Protein AF-A0A0J9WD09-F1 (afdb_monomer_lite)

pLDDT: mean 74.15, std 16.3, range [32.62, 97.31]

Radius of gyration: 21.55 Å; chains: 1; bounding box: 46×48×51 Å

Foldseek 3Di:
DDDDDPPDPPDQDPFAFPVCVVVVHHFPNDPPATPVCVVVVHDTHGDDPVNCCPPPVNPPPPVVPDDDPCVVCVPPPDPPVVVVVVVVCCVPPPCVVPDDPPPDDD

Sequence (106 aa):
MASPIRSKARLRTQTGCLKCRKRRKKCDEVKPQCKGCIRNGLECTWPTAADLIADPRRAPLSWKSQPSLHEVLSGLSLQHADYVALLSHFVDSICPRIIRRECRPE

Organism: Fusarium oxysporum f. sp. lycopersici (strain 4287 / CBS 123668 / FGSC 9935 / NRRL 34936) (NCBI:txid426428)

InterPro domains:
  IPR001138 Zn(2)Cys(6) fungal-type DNA-binding domain [PF00172] (15-47)
  IPR001138 Zn(2)Cys(6) fungal-type DNA-binding domain [PS00463] (16-44)
  IPR001138 Zn(2)Cys(6) fungal-type DNA-binding domain [PS50048] (16-46)
  IPR001138 Zn(2)Cys(6) fungal-type DNA-binding domain [SM00066] (11-55)
  IPR001138 Zn(2)Cys(6) fungal-type DNA-binding domain [cd00067] (12-47)
  IPR036864 Zn(2)-C6 fungal-type DNA-binding domain superfamily [G3DSA:4.10.240.10] (8-74)
  IPR036864 Zn(2)-C6 fungal-type DNA-binding domain superfamily [SSF57701] (7-49)

Secondary structure (DSSP, 8-state):
---------PPPPTTS-HHHHHTTPPP---SSS-HHHHHTT---PPPPHHHHHH-TTTS---GGGSPPHHHHHTTS-S-HHHHHHHHHHIIIIIHHHHS-S-----

Structure (mmCIF, N/CA/C/O backbone):
data_AF-A0A0J9WD09-F1
#
_entry.id   AF-A0A0J9WD09-F1
#
loop_
_atom_site.group_PDB
_atom_site.id
_atom_site.type_symbol
_atom_site.label_atom_id
_atom_site.label_alt_id
_atom_site.label_comp_id
_atom_site.label_asym_id
_atom_site.label_entity_id
_atom_site.label_seq_id
_atom_site.pdbx_PDB_ins_code
_atom_site.Cartn_x
_atom_site.Cartn_y
_atom_site.Cartn_z
_atom_site.occupancy
_atom_site.B_iso_or_equiv
_atom_site.auth_seq_id
_atom_site.auth_comp_id
_atom_site.auth_asym_id
_atom_site.auth_atom_id
_atom_site.pdbx_PDB_model_num
ATOM 1 N N . MET A 1 1 ? -0.326 -38.531 7.398 1.00 40.78 1 MET A N 1
ATOM 2 C CA . MET A 1 1 ? 0.293 -37.272 7.868 1.00 40.78 1 MET A CA 1
ATOM 3 C C . MET A 1 1 ? 0.460 -36.357 6.661 1.00 40.78 1 MET A C 1
ATOM 5 O O . MET A 1 1 ? 1.342 -36.605 5.852 1.00 40.78 1 MET A O 1
ATOM 9 N N . ALA A 1 2 ? -0.453 -35.406 6.445 1.00 46.69 2 ALA A N 1
ATOM 10 C CA . ALA A 1 2 ? -0.426 -34.547 5.258 1.00 46.69 2 ALA A CA 1
ATOM 11 C C . ALA A 1 2 ? 0.589 -33.407 5.451 1.00 46.69 2 ALA A C 1
ATOM 13 O O . ALA A 1 2 ? 0.410 -32.550 6.315 1.00 46.69 2 ALA A O 1
ATOM 14 N N . SER A 1 3 ? 1.664 -33.426 4.663 1.00 55.28 3 SER A N 1
ATOM 15 C CA . SER A 1 3 ? 2.666 -32.357 4.589 1.00 55.28 3 SER A CA 1
ATOM 16 C C . SER A 1 3 ? 2.024 -31.015 4.206 1.00 55.28 3 SER A C 1
ATOM 18 O O . SER A 1 3 ? 1.116 -30.995 3.371 1.00 55.28 3 SER A O 1
ATOM 20 N N . PRO A 1 4 ? 2.485 -29.873 4.752 1.00 57.94 4 PRO A N 1
ATOM 21 C CA . PRO A 1 4 ? 1.910 -28.581 4.415 1.00 57.94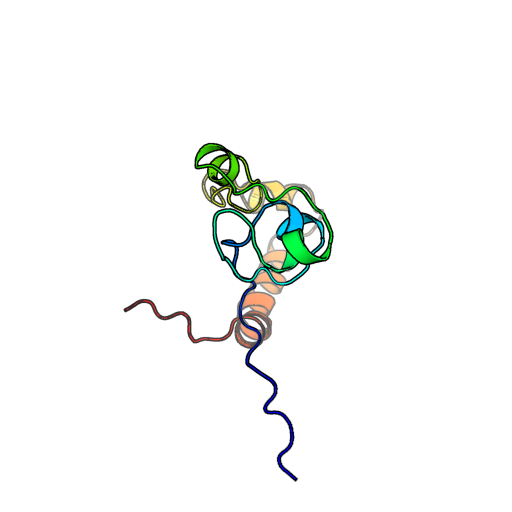 4 PRO A CA 1
ATOM 22 C C . PRO A 1 4 ? 2.258 -28.240 2.964 1.00 57.94 4 PRO A C 1
ATOM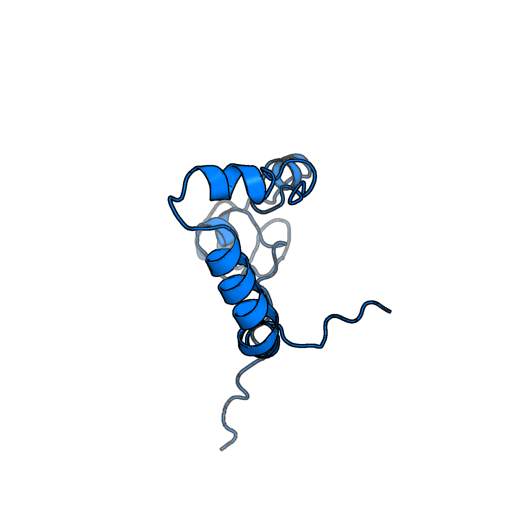 24 O O . PRO A 1 4 ? 3.427 -28.076 2.609 1.00 57.94 4 PRO A O 1
ATOM 27 N N . ILE A 1 5 ? 1.230 -28.126 2.122 1.00 60.28 5 ILE A N 1
ATOM 28 C CA . ILE A 1 5 ? 1.352 -27.619 0.755 1.00 60.28 5 ILE A CA 1
ATOM 29 C C . ILE A 1 5 ? 1.984 -26.231 0.858 1.00 60.28 5 ILE A C 1
ATOM 31 O O . ILE A 1 5 ? 1.390 -25.303 1.409 1.00 60.28 5 ILE A O 1
ATOM 35 N N . ARG A 1 6 ? 3.220 -26.098 0.367 1.00 62.72 6 ARG A N 1
ATOM 36 C CA . ARG A 1 6 ? 3.962 -24.835 0.350 1.00 62.72 6 ARG A CA 1
ATOM 37 C C . ARG A 1 6 ? 3.144 -23.842 -0.477 1.00 62.72 6 ARG A C 1
ATOM 39 O O . ARG A 1 6 ? 3.132 -23.912 -1.704 1.00 62.72 6 ARG A O 1
ATOM 46 N N . SER A 1 7 ? 2.399 -22.963 0.193 1.00 66.56 7 SER A N 1
ATOM 47 C CA . SER A 1 7 ? 1.496 -22.026 -0.473 1.00 66.56 7 SER A CA 1
ATOM 48 C C . SER A 1 7 ? 2.294 -21.183 -1.463 1.00 66.56 7 SER A C 1
ATOM 50 O O . SER A 1 7 ? 3.295 -20.573 -1.071 1.00 66.56 7 SER A O 1
ATOM 52 N N . LYS A 1 8 ? 1.850 -21.155 -2.727 1.00 66.44 8 LYS A N 1
ATOM 53 C CA . LYS A 1 8 ? 2.380 -20.283 -3.787 1.00 66.44 8 LYS A CA 1
ATOM 54 C C . LYS A 1 8 ? 2.598 -18.898 -3.181 1.00 66.44 8 LYS A C 1
ATOM 56 O O . LYS A 1 8 ? 1.674 -18.365 -2.569 1.00 66.44 8 LYS A O 1
ATOM 61 N N . ALA A 1 9 ? 3.826 -18.379 -3.257 1.00 56.78 9 ALA A N 1
ATOM 62 C CA . ALA A 1 9 ? 4.203 -17.122 -2.619 1.00 56.78 9 ALA A CA 1
ATOM 63 C C . ALA A 1 9 ? 3.279 -16.008 -3.126 1.00 56.78 9 ALA A C 1
ATOM 65 O O . ALA A 1 9 ? 3.459 -15.479 -4.221 1.00 56.78 9 ALA A O 1
ATOM 66 N N . ARG A 1 10 ? 2.227 -15.712 -2.358 1.00 61.53 10 ARG A N 1
ATOM 67 C CA . ARG A 1 10 ? 1.265 -14.679 -2.712 1.00 61.53 10 ARG A CA 1
ATOM 68 C C . ARG A 1 10 ? 1.988 -13.357 -2.545 1.00 61.53 10 ARG A C 1
ATOM 70 O O . ARG A 1 10 ? 2.544 -13.095 -1.474 1.00 61.53 10 ARG A O 1
ATOM 77 N N . LEU A 1 11 ? 1.983 -12.545 -3.600 1.00 66.25 11 LEU A N 1
ATOM 78 C CA . LEU A 1 11 ? 2.460 -11.174 -3.515 1.00 66.25 11 LEU A CA 1
ATOM 79 C C . LEU A 1 11 ? 1.792 -10.520 -2.308 1.00 66.25 11 LEU A C 1
ATOM 81 O O . LEU A 1 11 ? 0.584 -10.649 -2.082 1.00 66.25 11 LEU A O 1
ATOM 85 N N . ARG A 1 12 ? 2.620 -9.906 -1.470 1.00 67.12 12 ARG A N 1
ATOM 86 C CA . ARG A 1 12 ? 2.176 -9.329 -0.210 1.00 67.12 12 ARG A CA 1
ATOM 87 C C . ARG A 1 12 ? 1.110 -8.277 -0.510 1.00 67.12 12 ARG A C 1
ATOM 89 O O . ARG A 1 12 ? 1.389 -7.327 -1.239 1.00 67.12 12 ARG A O 1
ATOM 96 N N . THR A 1 13 ? -0.089 -8.439 0.052 1.00 68.19 13 THR A N 1
ATOM 97 C CA . THR A 1 13 ? -1.171 -7.473 -0.155 1.00 68.19 13 THR A CA 1
ATOM 98 C C . THR A 1 13 ? -0.728 -6.103 0.359 1.00 68.19 13 THR A C 1
ATOM 100 O O . THR A 1 13 ? -0.281 -5.946 1.500 1.00 68.19 13 THR A O 1
ATOM 103 N N . GLN A 1 14 ? -0.798 -5.101 -0.519 1.00 74.00 14 GLN A N 1
ATOM 104 C CA . GLN A 1 14 ? -0.482 -3.708 -0.199 1.00 74.00 14 GLN A CA 1
ATOM 105 C C . GLN A 1 14 ? -1.724 -2.946 0.289 1.00 74.00 14 GLN A C 1
ATOM 107 O O . GLN A 1 14 ? -1.830 -1.742 0.071 1.00 74.00 14 GLN A O 1
ATOM 112 N N . THR A 1 15 ? -2.691 -3.630 0.900 1.00 86.62 15 THR A N 1
ATOM 113 C CA . THR A 1 15 ? -3.951 -3.066 1.419 1.00 86.62 15 THR A CA 1
ATOM 114 C C . THR A 1 15 ? -3.950 -2.942 2.943 1.00 86.62 15 THR A C 1
ATOM 116 O O . THR A 1 15 ? -4.732 -2.172 3.487 1.00 86.62 15 THR A O 1
ATOM 119 N N . GLY A 1 16 ? -3.013 -3.590 3.646 1.00 92.06 16 GLY A N 1
ATOM 120 C CA . GLY A 1 16 ? -2.903 -3.515 5.109 1.00 92.06 16 GLY A CA 1
ATOM 121 C C . GLY A 1 16 ? -2.635 -2.108 5.665 1.00 92.06 16 GLY A C 1
ATOM 122 O O . GLY A 1 16 ? -2.187 -1.222 4.939 1.00 92.06 16 GLY A O 1
ATOM 123 N N . CYS A 1 17 ? -2.848 -1.901 6.965 1.00 94.19 17 CYS A N 1
ATOM 124 C CA . CYS A 1 17 ? -2.598 -0.612 7.621 1.00 94.19 17 CYS A CA 1
ATOM 125 C C . CYS A 1 17 ? -1.103 -0.215 7.617 1.00 94.19 17 CYS A C 1
ATOM 127 O O . CYS A 1 17 ? -0.208 -1.067 7.513 1.00 94.19 17 CYS A O 1
ATOM 129 N N . LEU A 1 18 ? -0.816 1.082 7.772 1.00 93.00 18 LEU A N 1
ATOM 130 C CA . LEU A 1 18 ? 0.535 1.656 7.709 1.00 93.00 18 LEU A CA 1
ATOM 131 C C . LEU A 1 18 ? 1.481 1.038 8.748 1.00 93.00 18 LEU A C 1
ATOM 133 O O . LEU A 1 18 ? 2.629 0.710 8.439 1.00 93.00 18 LEU A O 1
ATOM 137 N N . LYS A 1 19 ? 0.994 0.783 9.969 1.00 94.69 19 LYS A N 1
ATOM 138 C CA . LYS A 1 19 ? 1.810 0.188 11.037 1.00 94.69 19 LYS A CA 1
ATOM 139 C C . LYS A 1 19 ? 2.194 -1.264 10.728 1.00 94.69 19 LYS A C 1
ATOM 141 O O . LYS A 1 19 ? 3.357 -1.637 10.891 1.00 94.69 19 LYS A O 1
ATOM 146 N N . CYS A 1 20 ? 1.263 -2.081 10.226 1.00 94.06 20 CYS A N 1
ATOM 147 C CA . CYS A 1 20 ? 1.557 -3.458 9.814 1.00 94.06 20 CYS A CA 1
ATOM 148 C C . CYS A 1 20 ? 2.548 -3.510 8.642 1.00 94.06 20 CYS A C 1
ATOM 150 O O . CYS A 1 20 ? 3.441 -4.365 8.644 1.00 94.06 20 CYS A O 1
ATOM 152 N N . ARG A 1 21 ? 2.438 -2.576 7.680 1.00 90.50 21 ARG A N 1
ATOM 153 C CA . ARG A 1 21 ? 3.417 -2.417 6.589 1.00 90.50 21 ARG A CA 1
ATOM 154 C C . ARG A 1 21 ? 4.802 -2.087 7.135 1.00 90.50 21 ARG A C 1
ATOM 156 O O . ARG A 1 21 ? 5.741 -2.829 6.854 1.00 90.50 21 ARG A O 1
ATOM 163 N N . LYS A 1 22 ? 4.912 -1.053 7.980 1.00 90.19 22 LYS A N 1
ATOM 164 C CA . LYS A 1 22 ? 6.179 -0.622 8.598 1.00 90.19 22 LYS A CA 1
ATOM 165 C C . LYS A 1 22 ? 6.841 -1.752 9.394 1.00 90.19 22 LYS A C 1
ATOM 167 O O . LYS A 1 22 ? 8.037 -1.976 9.265 1.00 90.19 22 LYS A O 1
ATOM 172 N N . ARG A 1 23 ? 6.056 -2.533 10.146 1.00 92.56 23 ARG A N 1
ATOM 173 C CA . ARG A 1 23 ? 6.536 -3.685 10.939 1.00 92.56 23 ARG A CA 1
ATOM 174 C C . ARG A 1 23 ? 6.779 -4.958 10.125 1.00 92.56 23 ARG A C 1
ATOM 176 O O . ARG A 1 23 ? 7.159 -5.982 10.690 1.00 92.56 23 ARG A O 1
ATOM 183 N N . ARG A 1 24 ? 6.493 -4.943 8.822 1.00 89.94 24 ARG A N 1
ATOM 184 C CA . ARG A 1 24 ? 6.577 -6.109 7.937 1.00 89.94 24 ARG A CA 1
ATOM 185 C C . ARG A 1 24 ? 5.785 -7.332 8.443 1.00 89.94 24 ARG A C 1
ATOM 187 O O . ARG A 1 24 ? 6.107 -8.451 8.060 1.00 89.94 24 ARG A O 1
ATOM 194 N N . LYS A 1 25 ? 4.653 -7.141 9.140 1.00 91.00 25 LYS A N 1
ATOM 195 C CA . LYS A 1 25 ? 3.729 -8.223 9.573 1.00 91.00 25 LYS A CA 1
ATOM 196 C C . LYS A 1 25 ? 2.452 -8.297 8.719 1.00 91.00 25 LYS A C 1
ATOM 198 O O . LYS A 1 25 ? 2.073 -7.301 8.103 1.00 91.00 25 LYS A O 1
ATOM 203 N N . LYS A 1 26 ? 1.804 -9.470 8.658 1.00 89.31 26 LYS A N 1
ATOM 204 C CA . LYS A 1 26 ? 0.522 -9.651 7.950 1.00 89.31 26 LYS A CA 1
ATOM 205 C C . LYS A 1 26 ? -0.555 -8.800 8.630 1.00 89.31 26 LYS A C 1
ATOM 207 O O . LYS A 1 26 ? -0.674 -8.835 9.852 1.00 89.31 26 LYS A O 1
ATOM 212 N N . CYS A 1 27 ? -1.288 -8.026 7.839 1.00 93.94 27 CYS A N 1
ATOM 213 C CA . CYS A 1 27 ? -2.457 -7.289 8.298 1.00 93.94 27 CYS A CA 1
ATOM 214 C C . CYS A 1 27 ? -3.699 -8.137 8.024 1.00 93.94 27 CYS A C 1
ATOM 216 O O . CYS A 1 27 ? -3.769 -8.800 6.993 1.00 93.94 27 CYS A O 1
ATOM 218 N N . ASP A 1 28 ? -4.648 -8.127 8.949 1.00 93.62 28 ASP A N 1
ATOM 219 C CA . ASP A 1 28 ? -5.952 -8.776 8.800 1.00 93.62 28 ASP A CA 1
ATOM 220 C C . ASP A 1 28 ? -6.991 -7.895 8.087 1.00 93.62 28 ASP A C 1
ATOM 222 O O . ASP A 1 28 ? -8.092 -8.357 7.827 1.00 93.62 28 ASP A O 1
ATOM 226 N N . GLU A 1 29 ? -6.632 -6.656 7.731 1.00 93.25 29 GLU A N 1
ATOM 227 C CA . GLU A 1 29 ? -7.447 -5.754 6.898 1.00 93.25 29 GLU A CA 1
ATOM 228 C C . GLU A 1 29 ? -8.801 -5.329 7.517 1.00 93.25 29 GLU A C 1
ATOM 230 O O . GLU A 1 29 ? -9.593 -4.652 6.868 1.00 93.25 29 GLU A O 1
ATOM 235 N N . VAL A 1 30 ? -9.033 -5.632 8.803 1.00 92.75 30 VAL A N 1
ATOM 236 C CA . VAL A 1 30 ? -10.228 -5.219 9.559 1.00 92.75 30 VAL A CA 1
ATOM 237 C C . VAL A 1 30 ? -10.161 -3.734 9.922 1.00 92.75 30 VAL A C 1
ATOM 239 O O . VAL A 1 30 ? -9.173 -3.278 10.497 1.00 92.75 30 VAL A O 1
ATOM 242 N N . LYS A 1 31 ? -11.226 -2.984 9.623 1.00 91.12 31 LYS A N 1
ATOM 243 C CA . LYS A 1 31 ? -11.403 -1.563 9.976 1.00 91.12 31 LYS A CA 1
ATOM 244 C C . LYS A 1 31 ? -12.404 -1.432 11.141 1.00 91.12 31 LYS A C 1
ATOM 246 O O . LYS A 1 31 ? -13.307 -2.261 11.215 1.00 91.12 31 LYS A O 1
ATOM 251 N N . PRO A 1 32 ? -12.284 -0.428 12.037 1.00 92.56 32 PRO A N 1
ATOM 252 C CA . PRO A 1 32 ? -11.355 0.712 12.005 1.00 92.56 32 PRO A CA 1
ATOM 253 C C . PRO A 1 32 ? -9.930 0.385 12.480 1.00 92.56 32 PRO A C 1
ATOM 255 O O . PRO A 1 32 ? -8.984 1.027 12.031 1.00 92.56 32 PRO A O 1
ATOM 258 N N . GLN A 1 33 ? -9.747 -0.640 13.318 1.00 95.94 33 GLN A N 1
ATOM 259 C CA . GLN A 1 33 ? -8.430 -1.124 13.743 1.00 95.94 33 GLN A CA 1
ATOM 260 C C . GLN A 1 33 ? -8.258 -2.608 13.422 1.00 95.94 33 GLN A C 1
ATOM 262 O O . GLN A 1 33 ? -9.138 -3.420 13.698 1.00 95.94 33 GLN A O 1
ATOM 267 N N . CYS A 1 34 ? -7.089 -2.976 12.898 1.00 96.38 34 CYS A N 1
ATOM 268 C CA . CYS A 1 34 ? -6.7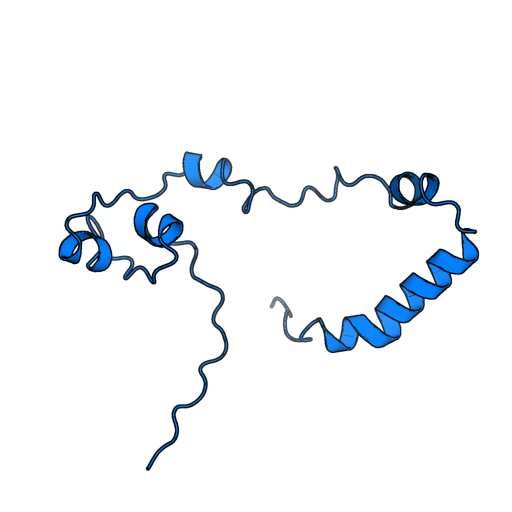77 -4.374 12.629 1.00 96.38 34 CYS A CA 1
ATOM 269 C C . CYS A 1 34 ? -6.447 -5.131 13.928 1.00 96.38 34 CYS A C 1
ATOM 271 O O . CYS A 1 34 ? -5.848 -4.577 14.856 1.00 96.38 34 CYS A O 1
ATOM 273 N N . LYS A 1 35 ? -6.761 -6.430 13.978 1.00 96.62 35 LYS A N 1
ATOM 274 C CA . LYS A 1 35 ? -6.481 -7.324 15.120 1.00 96.62 35 LYS A CA 1
ATOM 275 C C . LYS A 1 35 ? -5.002 -7.325 15.498 1.00 96.62 35 LYS A C 1
ATOM 277 O O . LYS A 1 35 ? -4.646 -7.465 16.669 1.00 96.62 35 LYS A O 1
ATOM 282 N N . GLY A 1 36 ? -4.122 -7.179 14.504 1.00 95.69 36 GLY A N 1
ATOM 283 C CA . GLY A 1 36 ? -2.688 -7.012 14.721 1.00 95.69 36 GLY A CA 1
ATOM 284 C C . GLY A 1 36 ? -2.350 -5.776 15.556 1.00 95.69 36 GLY A C 1
ATOM 285 O O . GLY A 1 36 ? -1.571 -5.885 16.498 1.00 95.69 36 GLY A O 1
ATOM 286 N N . CYS A 1 37 ? -2.931 -4.619 15.245 1.00 97.31 37 CYS A N 1
ATOM 287 C CA . CYS A 1 37 ? -2.709 -3.391 16.007 1.00 97.31 37 CYS A CA 1
ATOM 288 C C . CYS A 1 37 ? -3.332 -3.469 17.402 1.00 97.31 37 CYS A C 1
ATOM 290 O O . CYS A 1 37 ? -2.629 -3.172 18.365 1.00 97.31 37 CYS A O 1
ATOM 292 N N . ILE A 1 38 ? -4.567 -3.973 17.513 1.00 97.31 38 ILE A N 1
ATOM 293 C CA . ILE A 1 38 ? -5.287 -4.118 18.791 1.00 97.31 38 ILE A CA 1
ATOM 294 C C . ILE A 1 38 ? -4.463 -4.935 19.793 1.00 97.31 38 ILE A C 1
ATOM 296 O O . ILE A 1 38 ? -4.148 -4.450 20.874 1.00 97.31 38 ILE A O 1
ATOM 300 N N . ARG A 1 39 ? -4.011 -6.141 19.415 1.00 97.00 39 ARG A N 1
ATOM 301 C CA . ARG A 1 39 ? -3.204 -6.998 20.311 1.00 97.00 39 ARG A CA 1
ATOM 302 C C . ARG A 1 39 ? -1.891 -6.374 20.770 1.00 97.00 39 ARG A C 1
ATOM 304 O O . ARG A 1 39 ? -1.331 -6.820 21.759 1.00 97.00 39 ARG A O 1
ATOM 311 N N . ASN A 1 40 ? -1.343 -5.443 19.996 1.00 96.12 40 ASN A N 1
ATOM 312 C CA . ASN A 1 40 ? -0.060 -4.818 20.303 1.00 96.12 40 ASN A CA 1
ATOM 313 C C . ASN A 1 40 ? -0.235 -3.425 20.931 1.00 96.12 40 ASN A C 1
ATOM 315 O O . ASN A 1 40 ? 0.773 -2.754 21.124 1.00 96.12 40 ASN A O 1
ATOM 319 N N . GLY A 1 41 ? -1.470 -2.965 21.174 1.00 95.69 41 GLY A N 1
ATOM 320 C CA . GLY A 1 41 ? -1.738 -1.608 21.661 1.00 95.69 41 GLY A CA 1
ATOM 321 C C . GLY A 1 41 ? -1.201 -0.517 20.729 1.00 95.69 41 GLY A C 1
ATOM 322 O O . GLY A 1 41 ? -0.740 0.521 21.189 1.00 95.69 41 GLY A O 1
ATOM 323 N N . LEU A 1 42 ? -1.176 -0.770 19.416 1.00 96.06 42 LEU A N 1
ATOM 324 C CA . LEU A 1 42 ? -0.622 0.169 18.442 1.00 96.06 42 LEU A CA 1
ATOM 325 C C . LEU A 1 42 ? -1.719 0.990 17.783 1.00 96.06 42 LEU A C 1
ATOM 327 O O . LEU A 1 42 ? -2.738 0.452 17.358 1.00 96.06 42 LEU A O 1
ATOM 331 N N . GLU A 1 43 ? -1.420 2.262 17.546 1.00 95.81 43 GLU A N 1
ATOM 332 C CA . GLU A 1 43 ? -2.236 3.107 16.683 1.00 95.81 43 GLU A CA 1
ATOM 333 C C . GLU A 1 43 ? -2.341 2.507 15.268 1.00 95.81 43 GLU A C 1
ATOM 335 O O . GLU A 1 43 ? -1.333 2.184 14.615 1.00 95.81 43 GLU A O 1
ATOM 340 N N . CYS A 1 44 ? -3.581 2.308 14.814 1.00 96.44 44 CYS A N 1
ATOM 341 C CA . CYS A 1 44 ? -3.895 1.711 13.524 1.00 96.44 44 CYS A CA 1
ATOM 342 C C . CYS A 1 44 ? -4.285 2.791 12.513 1.00 96.44 44 CYS A C 1
ATOM 344 O O . CYS A 1 44 ? -5.435 3.214 12.454 1.00 96.44 44 CYS A O 1
ATOM 346 N N . THR A 1 45 ? -3.324 3.199 11.690 1.00 95.44 45 THR A N 1
ATOM 347 C CA . THR A 1 45 ? -3.543 4.208 10.646 1.00 95.44 45 THR A CA 1
ATOM 348 C C . THR A 1 45 ? -3.648 3.540 9.278 1.00 95.44 45 THR A C 1
ATOM 350 O O . THR A 1 45 ? -2.793 2.725 8.906 1.00 95.44 45 THR A O 1
ATOM 353 N N . TRP A 1 46 ? -4.686 3.876 8.518 1.00 92.69 46 TRP A N 1
ATOM 354 C CA . TRP A 1 46 ? -4.884 3.404 7.146 1.00 92.69 46 TRP A CA 1
ATOM 355 C C . TRP A 1 46 ? -4.354 4.436 6.151 1.00 92.69 46 TRP A C 1
ATOM 357 O O . TRP A 1 46 ? -4.477 5.626 6.421 1.00 92.69 46 TRP A O 1
ATOM 367 N N . PRO A 1 47 ? -3.770 4.006 5.019 1.00 89.81 47 PRO A N 1
ATOM 368 C CA . PRO A 1 47 ? -3.334 4.943 3.996 1.00 89.81 47 PRO A CA 1
ATOM 369 C C . PRO A 1 47 ? -4.527 5.654 3.364 1.00 89.81 47 PRO A C 1
ATOM 371 O O . PRO A 1 47 ? -5.524 5.023 3.003 1.00 89.81 47 PRO A O 1
ATOM 374 N N . THR A 1 48 ? -4.375 6.956 3.192 1.00 88.62 48 THR A N 1
ATOM 375 C CA . THR A 1 48 ? -5.245 7.824 2.402 1.00 88.62 48 THR A CA 1
ATOM 376 C C . THR A 1 48 ? -4.874 7.756 0.921 1.00 88.62 48 THR A C 1
ATOM 378 O O . THR A 1 48 ? -3.818 7.239 0.559 1.00 88.62 48 THR A O 1
ATOM 381 N N . ALA A 1 49 ? -5.716 8.307 0.040 1.00 83.06 49 ALA A N 1
ATOM 382 C CA . ALA A 1 49 ? -5.389 8.411 -1.385 1.00 83.06 49 ALA A CA 1
ATOM 383 C C . ALA A 1 49 ? -4.048 9.135 -1.622 1.00 83.06 49 ALA A C 1
ATOM 385 O O . ALA A 1 49 ? -3.258 8.688 -2.451 1.00 83.06 49 ALA A O 1
ATOM 386 N N . ALA A 1 50 ? -3.746 10.176 -0.839 1.00 82.50 50 ALA A N 1
ATOM 387 C CA . ALA A 1 50 ? -2.475 10.894 -0.909 1.00 82.50 50 ALA A CA 1
ATOM 388 C C . ALA A 1 50 ? -1.276 9.994 -0.558 1.00 82.50 50 ALA A C 1
ATOM 390 O O . ALA A 1 50 ? -0.292 9.969 -1.296 1.00 82.50 50 ALA A O 1
ATOM 391 N N . ASP A 1 51 ? -1.386 9.178 0.497 1.00 81.31 51 ASP A N 1
ATOM 392 C CA . ASP A 1 51 ? -0.327 8.233 0.891 1.00 81.31 51 ASP A CA 1
ATOM 393 C C . ASP A 1 51 ? -0.040 7.190 -0.196 1.00 81.31 51 ASP A C 1
ATOM 395 O O . ASP A 1 51 ? 1.074 6.681 -0.315 1.00 81.31 51 ASP A O 1
ATOM 399 N N . LEU A 1 52 ? -1.058 6.839 -0.985 1.00 78.06 52 LEU A N 1
ATOM 400 C CA . LEU A 1 52 ? -0.924 5.887 -2.082 1.00 78.06 52 LEU A CA 1
ATOM 401 C C . LEU A 1 52 ? -0.240 6.496 -3.311 1.00 78.06 52 LEU A C 1
ATOM 403 O O . LEU A 1 52 ? 0.426 5.755 -4.031 1.00 78.06 52 LEU A O 1
ATOM 407 N N . ILE A 1 53 ? -0.403 7.801 -3.537 1.00 78.12 53 ILE A N 1
ATOM 408 C CA . ILE A 1 53 ? 0.244 8.550 -4.625 1.00 78.12 53 ILE A CA 1
ATOM 409 C C . ILE A 1 53 ? 1.707 8.845 -4.269 1.00 78.12 53 ILE A C 1
ATOM 411 O O . ILE A 1 53 ? 2.584 8.736 -5.120 1.00 78.12 53 ILE A O 1
ATOM 415 N N . ALA A 1 54 ? 1.974 9.175 -3.004 1.00 74.19 54 ALA A N 1
ATOM 416 C CA . ALA A 1 54 ? 3.303 9.537 -2.525 1.00 74.19 54 ALA A CA 1
ATOM 417 C C . ALA A 1 54 ? 4.232 8.337 -2.264 1.00 74.19 54 ALA A C 1
ATOM 419 O O . ALA A 1 54 ? 5.422 8.544 -2.041 1.00 74.19 54 ALA A O 1
ATOM 420 N N . ASP A 1 55 ? 3.735 7.091 -2.255 1.00 70.56 55 ASP A N 1
ATOM 421 C CA . ASP A 1 55 ? 4.588 5.914 -2.036 1.00 70.56 55 ASP A CA 1
ATOM 422 C C . ASP A 1 55 ? 5.536 5.729 -3.240 1.00 70.56 55 ASP A C 1
ATOM 424 O O . ASP A 1 55 ? 5.069 5.358 -4.319 1.00 70.56 55 ASP A O 1
ATOM 428 N N . PRO A 1 56 ? 6.868 5.888 -3.085 1.00 66.56 56 PRO A N 1
ATOM 429 C CA . PRO A 1 56 ? 7.814 5.727 -4.191 1.00 66.56 56 PRO A CA 1
ATOM 430 C C . PRO A 1 56 ? 7.790 4.316 -4.791 1.00 66.56 56 PRO A C 1
ATOM 432 O O . PRO A 1 56 ? 8.175 4.122 -5.937 1.00 66.56 56 PRO A O 1
ATOM 435 N N . ARG A 1 57 ? 7.307 3.313 -4.041 1.00 67.94 57 ARG A N 1
ATOM 436 C CA . ARG A 1 57 ? 7.107 1.946 -4.554 1.00 67.94 57 ARG A CA 1
ATOM 437 C C . ARG A 1 57 ? 5.887 1.821 -5.473 1.00 67.94 57 ARG A C 1
ATOM 439 O O . ARG A 1 57 ? 5.722 0.777 -6.097 1.00 67.94 57 ARG A O 1
ATOM 446 N N . ARG A 1 58 ? 5.001 2.821 -5.480 1.00 64.75 58 ARG A N 1
ATOM 447 C CA . ARG A 1 58 ? 3.820 2.944 -6.350 1.00 64.75 58 ARG A CA 1
ATOM 448 C C . ARG A 1 58 ? 3.973 4.005 -7.419 1.00 64.75 58 ARG A C 1
ATOM 450 O O . ARG A 1 58 ? 3.095 4.063 -8.279 1.00 64.75 58 ARG A O 1
ATOM 457 N N . ALA A 1 59 ? 5.041 4.806 -7.371 1.00 65.88 59 ALA A N 1
ATOM 458 C CA . ALA A 1 59 ? 5.408 5.639 -8.497 1.00 65.88 59 ALA A CA 1
ATOM 459 C C . ALA A 1 59 ? 5.317 4.744 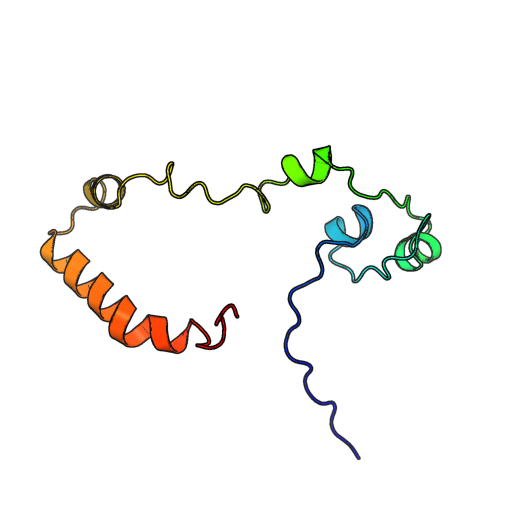-9.738 1.00 65.88 59 ALA A C 1
ATOM 461 O O . ALA A 1 59 ? 5.970 3.690 -9.767 1.00 65.88 59 ALA A O 1
ATOM 462 N N . PRO A 1 60 ? 4.451 5.080 -10.713 1.00 58.69 60 PRO A N 1
ATOM 463 C CA . PRO A 1 60 ? 4.499 4.406 -11.989 1.00 58.69 60 PRO A CA 1
ATOM 464 C C . PRO A 1 60 ? 5.960 4.468 -12.403 1.00 58.69 60 PRO A C 1
ATOM 466 O O . PRO A 1 60 ? 6.563 5.543 -12.331 1.00 58.69 60 PRO A O 1
ATOM 469 N N . LEU A 1 61 ? 6.551 3.331 -12.767 1.00 53.69 61 LEU A N 1
ATOM 470 C CA . LEU A 1 61 ? 7.792 3.374 -13.518 1.00 53.69 61 LEU A CA 1
ATOM 471 C C . LEU A 1 61 ? 7.441 4.177 -14.770 1.00 53.69 61 LEU A C 1
ATOM 473 O O . LEU A 1 61 ? 6.825 3.658 -15.701 1.00 53.69 61 LEU A O 1
ATOM 477 N N . SER A 1 62 ? 7.710 5.483 -14.736 1.00 53.12 62 SER A N 1
ATOM 478 C CA . SER A 1 62 ? 7.601 6.349 -15.891 1.00 53.12 62 SER A CA 1
ATOM 479 C C . SER A 1 62 ? 8.722 5.885 -16.796 1.00 53.12 62 SER A C 1
ATOM 481 O O . SER A 1 62 ? 9.847 6.369 -16.727 1.00 53.12 62 SER A O 1
ATOM 483 N N . TRP A 1 63 ? 8.425 4.876 -17.609 1.00 52.59 63 TRP A N 1
ATOM 484 C CA . TRP A 1 63 ? 9.328 4.365 -18.631 1.00 52.59 63 TRP A CA 1
ATOM 485 C C . TRP A 1 63 ? 9.789 5.497 -19.567 1.00 52.59 63 TRP A C 1
ATOM 487 O O . TRP A 1 63 ? 10.878 5.449 -20.121 1.00 52.59 63 TRP A O 1
ATOM 497 N N . LYS A 1 64 ? 8.984 6.567 -19.658 1.00 52.44 64 LYS A N 1
ATOM 498 C CA . LYS A 1 64 ? 9.261 7.810 -20.387 1.00 52.44 64 LYS A CA 1
ATOM 499 C C . LYS A 1 64 ? 10.363 8.678 -19.766 1.00 52.44 64 LYS A C 1
ATOM 501 O O . LYS A 1 64 ? 10.811 9.614 -20.412 1.00 52.44 64 LYS A O 1
ATOM 506 N N . SER A 1 65 ? 10.779 8.400 -18.532 1.00 56.91 65 SER A N 1
ATOM 507 C CA . SER A 1 65 ? 11.841 9.127 -17.819 1.00 56.91 65 SER A CA 1
ATOM 508 C C . SER A 1 65 ? 13.068 8.252 -17.555 1.00 56.91 65 SER A C 1
ATOM 510 O O . SER A 1 65 ? 13.929 8.632 -16.765 1.00 56.91 65 SER A O 1
ATOM 512 N N . GLN A 1 66 ? 13.148 7.065 -18.166 1.00 59.28 66 GLN A N 1
ATOM 513 C CA . GLN A 1 66 ? 14.362 6.265 -18.080 1.00 59.28 66 GLN A CA 1
ATOM 514 C C . GLN A 1 66 ? 15.451 6.935 -18.926 1.00 59.28 66 GLN A C 1
ATOM 516 O O . GLN A 1 66 ? 15.165 7.312 -20.066 1.00 59.28 66 GLN A O 1
ATOM 521 N N . PRO A 1 67 ? 16.685 7.079 -18.408 1.00 62.50 67 PRO A N 1
ATOM 522 C CA . PRO A 1 67 ? 17.807 7.442 -19.258 1.00 62.50 67 PRO A CA 1
ATOM 523 C C . PRO A 1 67 ? 17.865 6.428 -20.396 1.00 62.50 67 PRO A C 1
ATOM 525 O O . PRO A 1 67 ? 17.646 5.227 -20.182 1.00 62.50 67 PRO A O 1
ATOM 528 N N . SER A 1 68 ? 18.094 6.913 -21.615 1.00 69.44 68 SER A N 1
ATOM 529 C CA . SER A 1 68 ? 18.241 6.008 -22.747 1.00 69.44 68 SER A CA 1
ATOM 530 C C . SER A 1 68 ? 19.351 5.007 -22.419 1.00 69.44 68 SER A C 1
ATOM 532 O O . SER A 1 68 ? 20.343 5.360 -21.779 1.00 69.44 68 SER A O 1
ATOM 534 N N . LEU A 1 69 ? 19.189 3.741 -22.818 1.00 62.81 69 LEU A N 1
ATOM 535 C CA . LEU A 1 69 ? 20.225 2.733 -22.572 1.00 62.81 69 LEU A CA 1
ATOM 536 C C . LEU A 1 69 ? 21.584 3.226 -23.089 1.00 62.81 69 LEU A C 1
ATOM 538 O O . LEU A 1 69 ? 22.578 3.100 -22.389 1.00 62.81 69 LEU A O 1
ATOM 542 N N . HIS A 1 70 ? 21.601 3.895 -24.244 1.00 63.72 70 HIS A N 1
ATOM 543 C CA . HIS A 1 70 ? 22.786 4.540 -24.808 1.00 63.72 70 HIS A CA 1
ATOM 544 C C . HIS A 1 70 ? 23.489 5.497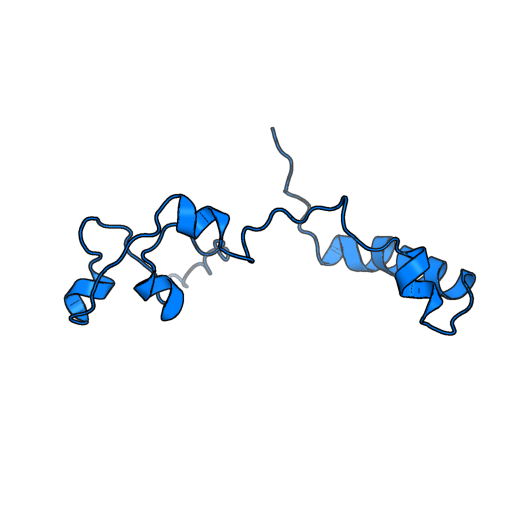 -23.826 1.00 63.72 70 HIS A C 1
ATOM 546 O O . HIS A 1 70 ? 24.710 5.479 -23.716 1.00 63.72 70 HIS A O 1
ATOM 552 N N . GLU A 1 71 ? 22.739 6.292 -23.069 1.00 64.94 71 GLU A N 1
ATOM 553 C CA . GLU A 1 71 ? 23.273 7.279 -22.124 1.00 64.94 71 GLU A CA 1
ATOM 554 C C . GLU A 1 71 ? 23.870 6.635 -20.868 1.00 64.94 71 GLU A C 1
ATOM 556 O O . GLU A 1 71 ? 24.932 7.042 -20.404 1.00 64.94 71 GLU A O 1
ATOM 561 N N . VAL A 1 72 ? 23.253 5.563 -20.366 1.00 66.12 72 VAL A N 1
ATOM 562 C CA . VAL A 1 72 ? 23.809 4.776 -19.250 1.00 66.12 72 VAL A CA 1
ATOM 563 C C . VAL A 1 72 ? 25.081 4.035 -19.675 1.00 66.12 72 VAL A C 1
ATOM 565 O O . VAL A 1 72 ? 26.027 3.911 -18.899 1.00 66.12 72 VAL A O 1
ATOM 568 N N . LEU A 1 73 ? 25.115 3.546 -20.914 1.00 60.22 73 LEU A N 1
ATOM 569 C CA . LEU A 1 73 ? 26.208 2.728 -21.442 1.00 60.22 73 LEU A CA 1
ATOM 570 C C . LEU A 1 73 ? 27.394 3.550 -21.921 1.00 60.22 73 LEU A C 1
ATOM 572 O O . LEU A 1 73 ? 28.516 3.070 -21.844 1.00 60.22 73 LEU A O 1
ATOM 576 N N . SER A 1 74 ? 27.168 4.796 -22.338 1.00 63.88 74 SER A N 1
ATOM 577 C CA . SER A 1 74 ? 28.241 5.729 -22.700 1.00 63.88 74 SER A CA 1
ATOM 578 C C . SER A 1 74 ? 29.217 5.984 -21.539 1.00 63.88 74 SER A C 1
ATOM 580 O O . SER A 1 74 ? 30.358 6.372 -21.771 1.00 63.88 74 SER A O 1
ATOM 582 N N . GLY A 1 75 ? 28.794 5.747 -20.288 1.00 63.69 75 GLY A N 1
ATOM 583 C CA . GLY A 1 75 ? 29.641 5.824 -19.091 1.00 63.69 75 GLY A CA 1
ATOM 584 C C . GLY A 1 75 ? 30.431 4.549 -18.767 1.00 63.69 75 GLY A C 1
ATOM 585 O O . GLY A 1 75 ? 31.244 4.555 -17.843 1.00 63.69 75 GLY A O 1
ATOM 586 N N . LEU A 1 76 ? 30.211 3.454 -19.498 1.00 59.47 76 LEU A N 1
ATOM 587 C CA . LEU A 1 76 ? 30.940 2.198 -19.350 1.00 59.47 76 LEU A CA 1
ATOM 588 C C . LEU A 1 76 ? 31.862 2.051 -20.562 1.00 59.47 76 LEU A C 1
ATOM 590 O O . LEU A 1 76 ? 31.396 1.964 -21.692 1.00 59.47 76 LEU A O 1
ATOM 594 N N . SER A 1 77 ? 33.175 2.031 -20.337 1.00 63.44 77 SER A N 1
ATOM 595 C CA . SER A 1 77 ? 34.192 1.851 -21.385 1.00 63.44 77 SER A CA 1
ATOM 596 C C . SER A 1 77 ? 34.183 0.410 -21.926 1.00 63.44 77 SER A C 1
ATOM 598 O O . SER A 1 77 ? 35.094 -0.374 -21.678 1.00 63.44 77 SER A O 1
ATOM 600 N N . LEU A 1 78 ? 33.102 0.021 -22.598 1.00 58.75 78 LEU A N 1
ATOM 601 C CA . LEU A 1 78 ? 32.920 -1.256 -23.282 1.00 58.75 78 LEU A CA 1
ATOM 602 C C . LEU A 1 78 ? 32.516 -0.959 -24.728 1.00 58.75 78 LEU A C 1
ATOM 604 O O . LEU A 1 78 ? 31.775 -0.010 -24.988 1.00 58.75 78 LEU A O 1
ATOM 608 N N . GLN A 1 79 ? 32.998 -1.748 -25.689 1.00 71.38 79 GLN A N 1
ATOM 609 C CA . GLN A 1 79 ? 32.589 -1.558 -27.078 1.00 71.38 79 GLN A CA 1
ATOM 610 C C . GLN A 1 79 ? 31.112 -1.947 -27.240 1.00 71.38 79 GLN A C 1
ATOM 612 O O . GLN A 1 79 ? 30.645 -2.930 -26.667 1.00 71.38 79 GLN A O 1
ATOM 617 N N . HIS A 1 80 ? 30.369 -1.188 -28.051 1.00 66.19 80 HIS A N 1
ATOM 618 C CA . HIS A 1 80 ? 28.930 -1.385 -28.288 1.00 66.19 80 HIS A CA 1
ATOM 619 C C . HIS A 1 80 ? 28.560 -2.834 -28.673 1.00 66.19 80 HIS A C 1
ATOM 621 O O . HIS A 1 80 ? 27.466 -3.296 -28.349 1.00 66.19 80 HIS A O 1
ATOM 627 N N . ALA A 1 81 ? 29.472 -3.561 -29.326 1.00 68.69 81 ALA A N 1
ATOM 628 C CA . ALA A 1 81 ? 29.287 -4.956 -29.718 1.00 68.69 81 ALA A CA 1
ATOM 629 C C . ALA A 1 81 ? 29.214 -5.926 -28.518 1.00 68.69 81 ALA A C 1
ATOM 631 O O . ALA A 1 81 ? 28.365 -6.819 -28.510 1.00 68.69 81 ALA A O 1
ATOM 632 N N . ASP A 1 82 ? 30.030 -5.717 -27.479 1.00 72.69 82 ASP A N 1
ATOM 633 C CA . ASP A 1 82 ? 30.074 -6.584 -26.292 1.00 72.69 82 ASP A CA 1
ATOM 634 C C . ASP A 1 82 ? 28.781 -6.470 -25.471 1.00 72.69 82 ASP A C 1
ATOM 636 O O . ASP A 1 82 ? 28.262 -7.455 -24.941 1.00 72.69 82 ASP A O 1
ATOM 640 N N . TYR A 1 83 ? 28.198 -5.269 -25.423 1.00 71.12 83 TYR A N 1
ATOM 641 C CA . TYR A 1 83 ? 26.920 -5.023 -24.758 1.00 71.12 83 TYR A CA 1
ATOM 642 C C . TYR A 1 83 ? 25.749 -5.743 -25.437 1.00 71.12 83 TYR A C 1
ATOM 644 O O . TYR A 1 83 ? 24.942 -6.388 -24.765 1.00 71.12 83 TYR A O 1
ATOM 652 N N . VAL A 1 84 ? 25.655 -5.648 -26.766 1.00 77.44 84 VAL A N 1
ATOM 653 C CA . VAL A 1 84 ? 24.582 -6.294 -27.538 1.00 77.44 84 VAL A CA 1
ATOM 654 C C . VAL A 1 84 ? 24.643 -7.813 -27.373 1.00 77.44 84 VAL A C 1
ATOM 656 O O . VAL A 1 84 ? 23.607 -8.452 -27.181 1.00 77.44 84 VAL A O 1
ATOM 659 N N . ALA A 1 85 ? 25.849 -8.388 -27.356 1.00 78.56 85 ALA A N 1
ATOM 660 C CA . ALA A 1 85 ? 26.043 -9.811 -27.102 1.00 78.56 85 ALA A CA 1
ATOM 661 C C . ALA A 1 85 ? 25.539 -10.218 -25.704 1.00 78.56 85 ALA A C 1
ATOM 663 O O . ALA A 1 85 ? 24.753 -11.163 -25.587 1.00 78.56 85 ALA A O 1
ATOM 664 N N . LEU A 1 86 ? 25.911 -9.469 -24.658 1.00 77.25 86 LEU A N 1
ATOM 665 C CA . LEU A 1 86 ? 25.474 -9.730 -23.282 1.00 77.25 86 LEU A CA 1
ATOM 666 C C . LEU A 1 86 ? 23.959 -9.583 -23.101 1.00 77.25 86 LEU A C 1
ATOM 668 O O . LEU A 1 86 ? 23.339 -10.416 -22.436 1.00 77.25 86 LEU A O 1
ATOM 672 N N . LEU A 1 87 ? 23.352 -8.557 -23.705 1.00 79.56 87 LEU A N 1
ATOM 673 C CA . LEU A 1 87 ? 21.903 -8.380 -23.678 1.00 79.56 87 LEU A CA 1
ATOM 674 C C . LEU A 1 87 ? 21.166 -9.507 -24.400 1.00 79.56 87 LEU A C 1
ATOM 676 O O . LEU A 1 87 ? 20.182 -10.007 -23.857 1.00 79.56 87 LEU A O 1
ATOM 680 N N . SER A 1 88 ? 21.621 -9.908 -25.592 1.00 77.12 88 SER A N 1
ATOM 681 C CA . SER A 1 88 ? 20.975 -11.000 -26.333 1.00 77.12 88 SER A CA 1
ATOM 682 C C . SER A 1 88 ? 21.023 -12.295 -25.523 1.00 77.12 88 SER A C 1
ATOM 684 O O . SER A 1 88 ? 19.985 -12.889 -25.247 1.00 77.12 88 SER A O 1
ATOM 686 N N . HIS A 1 89 ? 22.189 -12.637 -24.965 1.00 79.44 89 HIS A N 1
ATOM 687 C CA . HIS A 1 89 ? 22.3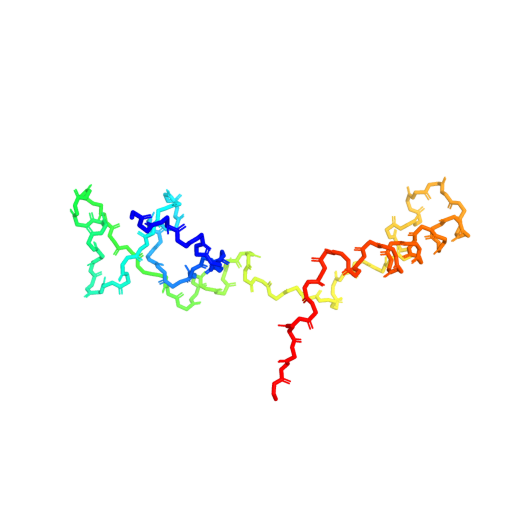35 -13.808 -24.109 1.00 79.44 89 HIS A CA 1
ATOM 688 C C . HIS A 1 89 ? 21.445 -13.726 -22.859 1.00 79.44 89 HIS A C 1
ATOM 690 O O . HIS A 1 89 ? 20.867 -14.726 -22.432 1.00 79.44 89 HIS A O 1
ATOM 696 N N . PHE A 1 90 ? 21.291 -12.542 -22.262 1.00 79.12 90 PHE A N 1
ATOM 697 C CA . PHE A 1 90 ? 20.371 -12.359 -21.144 1.00 79.12 90 PHE A CA 1
ATOM 698 C C . PHE A 1 90 ? 18.911 -12.609 -21.556 1.00 79.12 90 PHE A C 1
ATOM 700 O O . PHE A 1 90 ? 18.199 -13.331 -20.858 1.00 79.12 90 PHE A O 1
ATOM 707 N N . VAL A 1 91 ? 18.466 -12.080 -22.697 1.00 83.75 91 VAL A N 1
ATOM 708 C CA . VAL A 1 91 ? 17.094 -12.261 -23.201 1.00 83.75 91 VAL A CA 1
ATOM 709 C C . VAL A 1 91 ? 16.819 -13.707 -23.627 1.00 83.75 91 VAL A C 1
ATOM 711 O O . VAL A 1 91 ? 15.737 -14.218 -23.339 1.00 83.75 91 VAL A O 1
ATOM 714 N N . ASP A 1 92 ? 17.793 -14.388 -24.224 1.00 79.50 92 ASP A N 1
ATOM 715 C CA . ASP A 1 92 ? 17.616 -15.736 -24.768 1.00 79.50 92 ASP A CA 1
ATOM 716 C C . ASP A 1 92 ? 17.837 -16.843 -23.724 1.00 79.50 92 ASP A C 1
ATOM 718 O O . ASP A 1 92 ? 17.104 -17.834 -23.693 1.00 79.50 92 ASP A O 1
ATOM 722 N N . SER A 1 93 ? 18.801 -16.672 -22.814 1.00 78.31 93 SER A N 1
ATOM 723 C CA . SER A 1 93 ? 19.212 -17.726 -21.871 1.00 78.31 93 SER A CA 1
ATOM 724 C C . SER A 1 93 ? 18.715 -17.507 -20.441 1.00 78.31 93 SER A C 1
ATOM 726 O O . SER A 1 93 ? 18.502 -18.478 -19.702 1.00 78.31 93 SER A O 1
ATOM 728 N N . ILE A 1 94 ? 18.544 -16.246 -20.024 1.00 76.94 94 ILE A N 1
ATOM 729 C CA . ILE A 1 94 ? 18.303 -15.878 -18.620 1.00 76.94 94 ILE A CA 1
ATOM 730 C C . ILE A 1 94 ? 16.840 -15.462 -18.394 1.00 76.94 94 ILE A C 1
ATOM 732 O O . ILE A 1 94 ? 16.175 -16.018 -17.515 1.00 76.94 94 ILE A O 1
ATOM 736 N N . CYS A 1 95 ? 16.288 -14.562 -19.212 1.00 74.38 95 CYS A N 1
ATOM 737 C CA . CYS A 1 95 ? 14.898 -14.100 -19.116 1.00 74.38 95 CYS A CA 1
ATOM 738 C C . CYS A 1 95 ? 13.855 -15.235 -19.089 1.00 74.38 95 CYS A C 1
ATOM 740 O O . CYS A 1 95 ? 12.971 -15.184 -18.226 1.00 74.38 95 CYS A O 1
ATOM 742 N N . PRO A 1 96 ? 13.949 -16.300 -19.916 1.00 70.88 96 PRO A N 1
ATOM 743 C CA . PRO A 1 96 ? 12.976 -17.395 -19.908 1.00 70.88 96 PRO A CA 1
ATOM 744 C C . PRO A 1 96 ? 12.981 -18.212 -18.611 1.00 70.88 96 PRO A C 1
ATOM 746 O O . PRO A 1 96 ? 12.028 -18.942 -18.341 1.00 70.88 96 PRO A O 1
ATOM 749 N N . ARG A 1 97 ? 14.050 -18.105 -17.809 1.00 67.62 97 ARG A N 1
ATOM 750 C CA . ARG A 1 97 ? 14.183 -18.768 -16.505 1.00 67.62 97 ARG A CA 1
ATOM 751 C C . ARG A 1 97 ? 13.748 -17.890 -15.333 1.00 67.62 97 ARG A C 1
ATOM 753 O O . ARG A 1 97 ? 13.353 -18.425 -14.300 1.00 67.62 97 ARG A O 1
ATOM 760 N N . ILE A 1 98 ? 13.803 -16.567 -15.484 1.00 67.75 98 ILE A N 1
ATOM 761 C CA . ILE A 1 98 ? 13.447 -15.603 -14.432 1.00 67.75 98 ILE A CA 1
ATOM 762 C C . ILE A 1 98 ? 11.964 -15.207 -14.508 1.00 67.75 98 ILE A C 1
ATOM 764 O O . ILE A 1 98 ? 11.301 -15.079 -13.476 1.00 67.75 98 ILE A O 1
ATOM 768 N N . ILE A 1 99 ? 11.413 -15.045 -15.713 1.00 64.25 99 ILE A N 1
ATOM 769 C CA . ILE A 1 99 ? 10.031 -14.604 -15.920 1.00 64.25 99 ILE A CA 1
ATOM 770 C C . ILE A 1 99 ? 9.130 -15.839 -16.045 1.00 64.25 99 ILE A C 1
ATOM 772 O O . ILE A 1 99 ? 9.162 -16.553 -17.047 1.00 64.25 99 ILE A O 1
ATOM 776 N N . ARG A 1 100 ? 8.291 -16.110 -15.032 1.00 51.88 100 ARG A N 1
ATOM 777 C CA . ARG A 1 100 ? 7.214 -17.110 -15.169 1.00 51.88 100 ARG A CA 1
ATOM 778 C C . ARG A 1 100 ? 6.269 -16.653 -16.287 1.00 51.88 100 ARG A C 1
ATOM 780 O O . ARG A 1 100 ? 5.666 -15.593 -16.172 1.00 51.88 100 ARG A O 1
ATOM 787 N N . ARG A 1 101 ? 6.124 -17.474 -17.333 1.00 52.25 101 ARG A N 1
ATOM 788 C CA . ARG A 1 101 ? 5.375 -17.203 -18.581 1.00 52.25 101 ARG A CA 1
ATOM 789 C C . ARG A 1 101 ? 3.864 -16.918 -18.437 1.00 52.25 101 ARG A C 1
ATOM 791 O O . ARG A 1 101 ? 3.214 -16.660 -19.440 1.00 52.25 101 ARG A O 1
ATOM 798 N N . GLU A 1 102 ? 3.286 -16.939 -17.240 1.00 49.06 102 GLU A N 1
ATOM 799 C CA . GLU A 1 102 ? 1.833 -16.799 -17.030 1.00 49.06 102 GLU A CA 1
ATOM 800 C C . GLU A 1 102 ? 1.442 -15.432 -16.446 1.00 49.06 102 GLU A C 1
ATOM 802 O O . GLU A 1 102 ? 0.780 -15.340 -15.416 1.00 49.06 102 GLU A O 1
ATOM 807 N N . CYS A 1 103 ? 1.836 -14.355 -17.121 1.00 44.34 103 CYS A N 1
ATOM 808 C CA . CYS A 1 103 ? 1.090 -13.097 -17.070 1.00 44.34 103 CYS A CA 1
ATOM 809 C C . CYS A 1 103 ? 0.519 -12.847 -18.467 1.00 44.34 103 CYS A C 1
ATOM 811 O O . CYS A 1 103 ? 1.040 -12.029 -19.220 1.00 44.34 103 CYS A O 1
ATOM 813 N N . ARG A 1 104 ? -0.522 -13.602 -18.833 1.00 32.62 104 ARG A N 1
ATOM 814 C CA . ARG A 1 104 ? -1.391 -13.247 -19.958 1.00 32.62 104 ARG A CA 1
ATOM 815 C C . ARG A 1 104 ? -2.565 -12.447 -19.378 1.00 32.62 104 ARG A C 1
ATOM 817 O O . ARG A 1 104 ? -3.269 -13.007 -18.540 1.00 32.62 104 ARG A O 1
ATOM 824 N N . PRO A 1 105 ? -2.749 -11.167 -19.733 1.00 41.25 105 PRO A N 1
ATOM 825 C CA . PRO A 1 105 ? -4.020 -10.494 -19.495 1.00 41.25 105 PRO A CA 1
ATOM 826 C C . PRO A 1 105 ? -5.077 -11.079 -20.451 1.00 41.25 105 PRO A C 1
ATOM 828 O O . PRO A 1 105 ? -4.754 -11.336 -21.613 1.00 41.25 105 PRO A O 1
ATOM 831 N N . GLU A 1 106 ? -6.280 -11.354 -19.935 1.00 39.41 106 GLU A N 1
ATOM 832 C CA . GLU A 1 106 ? -7.492 -11.582 -20.747 1.00 39.41 106 GLU A CA 1
ATOM 833 C C . GLU A 1 106 ? -7.924 -10.299 -21.464 1.00 39.41 106 GLU A C 1
ATOM 835 O O . GLU A 1 106 ? -7.743 -9.207 -20.870 1.00 39.41 106 GLU A O 1
#

=== Feature glossary ===
Key to the feature types in this record:

Secondary structure (8-state, DSSP). Secondary structure is the local, repeating backbone conformation. DSSP classifies it into eight states by reading the hydrogen-bond network: three helix types (H, G, I), two β types (E, B), two non-regular types (T, S), and unstructured coil (-).

Backbone torsions (φ/ψ). Backbone dihedral angles. Every residue except chain termini has a φ (preceding-C → N → Cα → C) and a ψ (N → Cα → C → next-N). They are reported in degrees following the IUPAC sign convention. Secondary structure is essentially a statement about which (φ, ψ) basin each residue occupies.

Predicted aligned error. Predicted Aligned Error (PAE) is an AlphaFold confidence matrix: entry (i, j) is the expected error in the position of residue j, in ångströms, when the prediction is superimposed on the true structure at residue i. Low PAE within a block of residues means that block is internally rigid and well-predicted; high PAE between two blocks means their relative placement is uncertain even if each block individually is confident.

B-factor. B-factor (Debye–Waller factor) reflects atomic displacement in the crystal lattice. It is an experimental observable (units Å²), not a prediction; low values mean the atom is pinned down, high values mean it moves or is heterogeneous across the crystal.

Secondary structure (3-state, P-SEA). Three-state secondary structure (P-SEA) collapses the eight DSSP classes into helix (a), strand (b), and coil (c). P-SEA assigns these from Cα geometry alone — distances and angles — without requiring backbone oxygens, so it works on any Cα trace.

Sequence. Primary structure: the covalent order of the twenty standard amino acids along the backbone. Two proteins with the same sequence will (almost always) fold to the same structure; two with 30% identity often share a fold but not the details.

pLDDT. pLDDT is the predicted lDDT-Cα score: AlphaFold's confidence that the local environment of each residue (all inter-atomic distances within 15 Å) is correctly placed. It is a per-residue number between 0 and 100, with higher meaning more reliable.

InterPro / GO / CATH / organism. Functional annotations link the protein to curated databases. InterPro entries identify conserved domains and families by matching the sequence against member-database signatures (Pfam, PROSITE, CDD, …). Gene Ontology (GO) terms describe molecular function, biological process, and cellular component in a controlled vocabulary. CATH places the structure in a hierarchical fold classification (Class/Architecture/Topology/Homologous-superfamily). The organism is the source species.

Contact-map, Ramachandran, and PAE plots. Three diagnostic plots accompany the record. The Cα contact map visualizes the tertiary structure as a 2D adjacency matrix (8 Å cutoff, sequence-local contacts suppressed). The Ramachandran plot shows the distribution of backbone (φ, ψ) torsions, with points in the α and β basins reflecting secondary structure content. The PAE plot shows AlphaFold's inter-residue confidence as a color matrix.

mmCIF coordinates. The mmCIF table is the protein's shape written out atom by atom. For each backbone N, Cα, C, and carbonyl O, it records an (x, y, z) coordinate triple in Å plus the residue type, chain letter, and residue number.

Radius of gyration, Cα contacts, bounding box. Three whole-structure scalars: the radius of gyration (RMS distance of Cα from centroid, in Å), the count of Cα–Cα contacts (pairs closer than 8 Å and separated by more than four residues in sequence — i.e. tertiary, not local, contacts), and the bounding-box dimensions. Together they distinguish compact globular folds from extended fibres or disordered chains.

Foldseek 3Di. The Foldseek 3Di string encodes local tertiary geometry as a 20-letter alphabet — one character per residue — derived from the relative positions of nearby Cα atoms. Unlike the amino-acid sequence, 3Di is a direct function of the 3D structure, so two proteins with the same fold have similar 3Di strings even at low sequence identity.

Rendered structure images. Six rendered views show the 3D structure from the faces of a cube — i.e. along ±x, ±y, ±z. Rendering representation is drawn randomly per protein from cartoon (secondary-structure ribbons), sticks (backbone bonds), or molecular surface; coloring is either N→C rainbow (blue at the N-terminus through red at the C-terminus) or one color per chain.

Nearest PDB structures. The Foldseek neighbor list gives the closest experimentally determined structures in the PDB, ranked by structural alignment. TM-score near 1 means near-identical fold; near 0.3 means only rough topology match. This is how one finds what a novel AlphaFold prediction most resembles in the solved-structure universe.

Solvent-accessible surface area. SASA measures how much of the protein is reachable by solvent. It is computed by rolling a water-sized probe over the atomic surface and summing the exposed area (Å²). Per-residue SASA distinguishes core (buried, low SASA) from surface (exposed, high SASA) residues; total SASA is a whole-molecule size measure.